Protein AF-A0A6A6MYE2-F1 (afdb_monomer_lite)

Structure (mmCIF, N/CA/C/O backbone):
data_AF-A0A6A6MYE2-F1
#
_entry.id   AF-A0A6A6MYE2-F1
#
loop_
_atom_site.group_PDB
_atom_site.id
_atom_site.type_symbol
_atom_site.label_atom_id
_atom_site.label_alt_id
_atom_site.label_comp_id
_atom_site.label_asym_id
_atom_site.label_entity_id
_atom_site.label_seq_id
_atom_site.pdbx_PDB_ins_code
_atom_site.Cartn_x
_atom_site.Cartn_y
_atom_site.Cartn_z
_atom_site.occupancy
_atom_site.B_iso_or_equiv
_atom_site.auth_seq_id
_atom_site.auth_comp_id
_atom_site.auth_asym_id
_atom_site.auth_atom_id
_atom_site.pdbx_PDB_model_num
ATOM 1 N N . MET A 1 1 ? 32.148 18.139 -81.873 1.00 37.97 1 MET A N 1
ATOM 2 C CA . MET A 1 1 ? 32.044 16.728 -81.442 1.00 37.97 1 MET A CA 1
ATOM 3 C C . MET A 1 1 ? 33.131 16.505 -80.403 1.00 37.97 1 MET A C 1
ATOM 5 O O . MET A 1 1 ? 34.300 16.568 -80.750 1.00 37.97 1 MET A O 1
ATOM 9 N N . SER A 1 2 ? 32.743 16.413 -79.130 1.00 41.94 2 SER A N 1
ATOM 10 C CA . SER A 1 2 ? 33.659 16.317 -77.985 1.00 41.94 2 SER A CA 1
ATOM 11 C C . SER A 1 2 ? 34.147 14.874 -77.853 1.00 41.94 2 SER A C 1
ATOM 13 O O . SER A 1 2 ? 33.320 13.979 -77.684 1.00 41.94 2 SER A O 1
ATOM 15 N N . GLN A 1 3 ? 35.451 14.630 -78.000 1.00 45.59 3 GLN A N 1
ATOM 16 C CA . GLN A 1 3 ? 36.025 13.297 -77.813 1.00 45.59 3 GLN A CA 1
ATOM 17 C C . GLN A 1 3 ? 36.298 13.052 -76.324 1.00 45.59 3 GLN A C 1
ATOM 19 O O . GLN A 1 3 ? 36.974 13.839 -75.666 1.00 45.59 3 GLN A O 1
ATOM 24 N N . GLN A 1 4 ? 35.732 11.966 -75.802 1.00 54.34 4 GLN A N 1
ATOM 25 C CA . GLN A 1 4 ? 35.943 11.456 -74.449 1.00 54.34 4 GLN A CA 1
ATOM 26 C C . GLN A 1 4 ? 37.372 10.898 -74.331 1.00 54.34 4 GLN A C 1
ATOM 28 O O . GLN A 1 4 ? 37.745 10.022 -75.109 1.00 54.34 4 GLN A O 1
ATOM 33 N N . SER A 1 5 ? 38.177 11.369 -73.371 1.00 52.00 5 SER A N 1
ATOM 34 C CA . SER A 1 5 ? 39.470 10.748 -73.064 1.00 52.00 5 SER A CA 1
ATOM 35 C C . SER A 1 5 ? 39.270 9.535 -72.148 1.00 52.00 5 SER A C 1
ATOM 37 O O . SER A 1 5 ? 38.843 9.653 -71.001 1.00 52.00 5 SER A O 1
ATOM 39 N N . SER A 1 6 ? 39.576 8.340 -72.657 1.00 57.59 6 SER A N 1
ATOM 40 C CA . SER A 1 6 ? 39.629 7.107 -71.869 1.00 57.59 6 SER A CA 1
ATOM 41 C C . SER A 1 6 ? 41.030 6.927 -71.276 1.00 57.59 6 SER A C 1
ATOM 43 O O . SER A 1 6 ? 41.911 6.339 -71.902 1.00 57.59 6 SER A O 1
ATOM 45 N N . LEU A 1 7 ? 41.261 7.428 -70.064 1.00 57.31 7 LEU A N 1
ATOM 46 C CA . LEU A 1 7 ? 42.430 7.037 -69.271 1.00 57.31 7 LEU A CA 1
ATOM 47 C C . LEU A 1 7 ? 42.054 5.815 -68.430 1.00 57.31 7 LEU A C 1
ATOM 49 O O . LEU A 1 7 ? 41.551 5.932 -67.316 1.00 57.31 7 LEU A O 1
ATOM 53 N N . ALA A 1 8 ? 42.255 4.630 -69.005 1.00 53.12 8 ALA A N 1
ATOM 54 C CA . ALA A 1 8 ? 42.170 3.372 -68.279 1.00 53.12 8 ALA A CA 1
ATOM 55 C C . ALA A 1 8 ? 43.408 3.224 -67.381 1.00 53.12 8 ALA A C 1
ATOM 57 O O . ALA A 1 8 ? 44.544 3.334 -67.842 1.00 53.12 8 ALA A O 1
ATOM 58 N N . ALA A 1 9 ? 43.170 2.998 -66.091 1.00 51.91 9 ALA A N 1
ATOM 59 C CA . ALA A 1 9 ? 44.190 2.778 -65.079 1.00 51.91 9 ALA A CA 1
ATOM 60 C C . ALA A 1 9 ? 45.109 1.599 -65.450 1.00 51.91 9 ALA A C 1
ATOM 62 O O . ALA A 1 9 ? 44.640 0.478 -65.656 1.00 51.91 9 ALA A O 1
ATOM 63 N N . ALA A 1 10 ? 46.420 1.841 -65.493 1.00 56.25 10 ALA A N 1
ATOM 64 C CA . ALA A 1 10 ? 47.414 0.777 -65.482 1.00 56.25 10 ALA A CA 1
ATOM 65 C C . ALA A 1 10 ? 47.292 0.019 -64.149 1.00 56.25 10 ALA A C 1
ATOM 67 O O . ALA A 1 10 ? 47.443 0.609 -63.078 1.00 56.25 10 ALA A O 1
ATOM 68 N N . ARG A 1 11 ? 46.970 -1.279 -64.207 1.00 56.88 11 ARG A N 1
ATOM 69 C CA . ARG A 1 11 ? 47.018 -2.167 -63.040 1.00 56.88 11 ARG A CA 1
ATOM 70 C C . ARG A 1 11 ? 48.475 -2.265 -62.592 1.00 56.88 11 ARG A C 1
ATOM 72 O O . ARG A 1 11 ? 49.319 -2.753 -63.333 1.00 56.88 11 ARG A O 1
ATOM 79 N N . ALA A 1 12 ? 48.775 -1.723 -61.417 1.00 58.38 12 ALA A N 1
ATOM 80 C CA . ALA A 1 12 ? 50.081 -1.869 -60.800 1.00 58.38 12 ALA A CA 1
ATOM 81 C C . ALA A 1 12 ? 50.199 -3.292 -60.232 1.00 58.38 12 ALA A C 1
ATOM 83 O O . ALA A 1 12 ? 49.529 -3.618 -59.256 1.00 58.38 12 ALA A O 1
ATOM 84 N N . ASP A 1 13 ? 51.050 -4.120 -60.841 1.00 60.72 13 ASP A N 1
ATOM 85 C CA . ASP A 1 13 ? 51.293 -5.512 -60.421 1.00 60.72 13 ASP A CA 1
ATOM 86 C C . ASP A 1 13 ? 52.357 -5.637 -59.309 1.00 60.72 13 ASP A C 1
ATOM 88 O O . ASP A 1 13 ? 52.669 -6.736 -58.863 1.00 60.72 13 ASP A O 1
ATOM 92 N N . ASN A 1 14 ? 52.911 -4.518 -58.828 1.00 66.69 14 ASN A N 1
ATOM 93 C CA . ASN A 1 14 ? 53.941 -4.492 -57.787 1.00 66.69 14 ASN A CA 1
ATOM 94 C C . ASN A 1 14 ? 53.442 -3.756 -56.539 1.00 66.69 14 ASN A C 1
ATOM 96 O O . ASN A 1 14 ? 53.667 -2.557 -56.368 1.00 66.69 14 ASN A O 1
ATOM 100 N N . PHE A 1 15 ? 52.780 -4.489 -55.646 1.00 75.12 15 PHE A N 1
ATOM 101 C CA . PHE A 1 15 ? 52.561 -4.040 -54.274 1.00 75.12 15 PHE A CA 1
ATOM 102 C C . PHE A 1 15 ? 53.809 -4.361 -53.444 1.00 75.12 15 PHE A C 1
ATOM 104 O O . PHE A 1 15 ? 54.265 -5.502 -53.407 1.00 75.12 15 PHE A O 1
ATOM 111 N N . TYR A 1 16 ? 54.395 -3.349 -52.802 1.00 79.31 16 TYR A N 1
ATOM 112 C CA . TYR A 1 16 ? 55.528 -3.545 -51.900 1.00 79.31 16 TYR A CA 1
ATOM 113 C C . TYR A 1 16 ? 55.036 -4.122 -50.571 1.00 79.31 16 TYR A C 1
ATOM 115 O O . TYR A 1 16 ? 54.277 -3.468 -49.852 1.00 79.31 16 TYR A O 1
ATOM 123 N N . TYR A 1 17 ? 55.497 -5.326 -50.241 1.00 79.12 17 TYR A N 1
ATOM 124 C CA . TYR A 1 17 ? 55.269 -5.954 -48.945 1.00 79.12 17 TYR A CA 1
ATOM 125 C C . TYR A 1 17 ? 56.541 -5.838 -48.095 1.00 79.12 17 TYR A C 1
ATOM 127 O O . TYR A 1 17 ? 57.628 -6.153 -48.586 1.00 79.12 17 TYR A O 1
ATOM 135 N N . PRO A 1 18 ? 56.442 -5.378 -46.837 1.00 86.94 18 PRO A N 1
ATOM 136 C CA . PRO A 1 18 ? 57.580 -5.343 -45.925 1.00 86.94 18 PRO A CA 1
ATOM 137 C C . PRO A 1 18 ? 58.227 -6.733 -45.757 1.00 86.94 18 PRO A C 1
ATOM 139 O O . PRO A 1 18 ? 57.509 -7.729 -45.788 1.00 86.94 18 PRO A O 1
ATOM 142 N N . PRO A 1 19 ? 59.544 -6.837 -45.501 1.00 80.88 19 PRO A N 1
ATOM 143 C CA . PRO A 1 19 ? 60.240 -8.128 -45.392 1.00 80.88 19 PRO A CA 1
ATOM 144 C C . PRO A 1 19 ? 59.724 -9.051 -44.275 1.00 80.88 19 PRO A C 1
ATOM 146 O O . PRO A 1 19 ? 59.910 -10.261 -44.340 1.00 80.88 19 PRO A O 1
ATOM 149 N N . GLU A 1 20 ? 59.085 -8.483 -43.250 1.00 82.06 20 GLU A N 1
ATOM 150 C CA . GLU A 1 20 ? 58.486 -9.215 -42.125 1.00 82.06 20 GLU A CA 1
ATOM 151 C C . GLU A 1 20 ? 57.018 -9.614 -42.372 1.00 82.06 20 GLU A C 1
ATOM 153 O O . GLU A 1 20 ? 56.401 -10.269 -41.532 1.00 82.06 20 GLU A O 1
ATOM 158 N N . TRP A 1 21 ? 56.434 -9.212 -43.507 1.00 80.69 21 TRP A N 1
ATOM 159 C CA . TRP A 1 21 ? 55.035 -9.476 -43.835 1.00 80.69 21 TRP A CA 1
ATOM 160 C C . TRP A 1 21 ? 54.827 -10.929 -44.264 1.00 80.69 21 TRP A C 1
ATOM 162 O O . TRP A 1 21 ? 55.556 -11.462 -45.102 1.00 80.69 21 TRP A O 1
ATOM 172 N N . THR A 1 22 ? 53.773 -11.558 -43.738 1.00 85.00 22 THR A N 1
ATOM 173 C CA . THR A 1 22 ? 53.346 -12.894 -44.168 1.00 85.00 22 THR A CA 1
ATOM 174 C C . THR A 1 22 ? 51.880 -12.888 -44.622 1.00 85.00 22 THR A C 1
ATOM 176 O O . THR A 1 22 ? 51.039 -12.286 -43.950 1.00 85.00 22 THR A O 1
ATOM 179 N N . PRO A 1 23 ? 51.516 -13.606 -45.706 1.00 84.75 23 PRO A N 1
ATOM 180 C CA . PRO A 1 23 ? 50.134 -13.658 -46.206 1.00 84.75 23 PRO A CA 1
ATOM 181 C C . PRO A 1 23 ? 49.109 -14.099 -45.152 1.00 84.75 23 PRO A C 1
ATOM 183 O O . PRO A 1 23 ? 47.996 -13.585 -45.093 1.00 84.75 23 PRO A O 1
ATOM 186 N N . LYS A 1 24 ? 49.517 -15.012 -44.261 1.00 84.25 24 LYS A N 1
ATOM 187 C CA . LYS A 1 24 ? 48.698 -15.519 -43.154 1.00 84.25 24 LYS A CA 1
ATOM 188 C C . LYS A 1 24 ? 48.266 -14.404 -42.194 1.00 84.25 24 LYS A C 1
ATOM 190 O O . LYS A 1 24 ? 47.112 -14.368 -41.779 1.00 84.25 24 LYS A O 1
ATOM 195 N N . GLN A 1 25 ? 49.180 -13.488 -41.865 1.00 81.75 25 GLN A N 1
ATOM 196 C CA . GLN A 1 25 ? 48.889 -12.355 -40.984 1.00 81.75 25 GLN A CA 1
ATOM 197 C C . GLN A 1 25 ? 47.882 -11.393 -41.623 1.00 81.75 25 GLN A C 1
ATOM 199 O O . GLN A 1 25 ? 47.004 -10.893 -40.925 1.00 81.75 25 GLN A O 1
ATOM 204 N N . GLU A 1 26 ? 47.966 -11.163 -42.936 1.00 80.62 26 GLU A N 1
ATOM 205 C CA . GLU A 1 26 ? 47.016 -10.303 -43.652 1.00 80.62 26 GLU A CA 1
ATOM 206 C C . GLU A 1 26 ? 45.613 -10.919 -43.696 1.00 80.62 26 GLU A C 1
ATOM 208 O O . GLU A 1 26 ? 44.637 -10.236 -43.393 1.00 80.62 26 GLU A O 1
ATOM 213 N N . GLU A 1 27 ? 45.501 -12.218 -43.987 1.00 83.38 27 GLU A N 1
ATOM 214 C CA . GLU A 1 27 ? 44.219 -12.935 -43.939 1.00 83.38 27 GLU A CA 1
ATOM 215 C C . GLU A 1 27 ? 43.575 -12.860 -42.550 1.00 83.38 27 GLU A C 1
ATOM 217 O O . GLU A 1 27 ? 42.368 -12.646 -42.427 1.00 83.38 27 GLU A O 1
ATOM 222 N N . ASP A 1 28 ? 44.369 -13.018 -41.490 1.00 83.56 28 ASP A N 1
ATOM 223 C CA . ASP A 1 28 ? 43.879 -12.927 -40.116 1.00 83.56 28 ASP A CA 1
ATOM 224 C C . ASP A 1 28 ? 43.453 -11.491 -39.755 1.00 83.56 28 ASP A C 1
ATOM 226 O O . ASP A 1 28 ? 42.486 -11.302 -39.013 1.00 83.56 28 ASP A O 1
ATOM 230 N N . LEU A 1 29 ? 44.121 -10.464 -40.296 1.00 82.38 29 LEU A N 1
ATOM 231 C CA . LEU A 1 29 ? 43.718 -9.060 -40.149 1.00 82.38 29 LEU A CA 1
ATOM 232 C C . LEU A 1 29 ? 42.441 -8.738 -40.936 1.00 82.38 29 LEU A C 1
ATOM 234 O O . LEU A 1 29 ? 41.586 -8.015 -40.425 1.00 82.38 29 LEU A O 1
ATOM 238 N N . GLN A 1 30 ? 42.278 -9.281 -42.143 1.00 84.12 30 GLN A N 1
ATOM 239 C CA . GLN A 1 30 ? 41.070 -9.112 -42.955 1.00 84.12 30 GLN A CA 1
ATOM 240 C C . GLN A 1 30 ? 39.865 -9.787 -42.304 1.00 84.12 30 GLN A C 1
ATOM 242 O O . GLN A 1 30 ? 38.840 -9.139 -42.115 1.00 84.12 30 GLN A O 1
ATOM 247 N N . LYS A 1 31 ? 40.018 -11.024 -41.819 1.00 86.56 31 LYS A N 1
ATOM 248 C CA . LYS A 1 31 ? 38.963 -11.727 -41.071 1.00 86.56 31 LYS A CA 1
ATOM 249 C C . LYS A 1 31 ? 38.541 -10.971 -39.814 1.00 86.56 31 LYS A C 1
ATOM 251 O O . LYS A 1 31 ? 37.357 -10.932 -39.495 1.00 86.56 31 LYS A O 1
ATOM 256 N N . LYS A 1 32 ? 39.486 -10.342 -39.106 1.00 80.94 32 LYS A N 1
ATOM 257 C CA . LYS A 1 32 ? 39.172 -9.472 -37.961 1.00 80.94 32 LYS A CA 1
ATOM 258 C C . LYS A 1 32 ? 38.352 -8.257 -38.389 1.00 80.94 32 LYS A C 1
ATOM 260 O O . LYS A 1 32 ? 37.329 -8.004 -37.766 1.00 80.94 32 LYS A O 1
ATOM 265 N N . LYS A 1 33 ? 38.761 -7.557 -39.453 1.00 81.62 33 LYS A N 1
ATOM 266 C CA . LYS A 1 33 ? 38.039 -6.391 -40.001 1.00 81.62 33 LYS A CA 1
ATOM 267 C C . LYS A 1 33 ? 36.629 -6.757 -40.475 1.00 81.62 33 LYS A C 1
ATOM 269 O O . LYS A 1 33 ? 35.689 -6.007 -40.246 1.00 81.62 33 LYS A O 1
ATOM 274 N N . GLU A 1 34 ? 36.471 -7.916 -41.108 1.00 87.50 34 GLU A N 1
ATOM 275 C CA . GLU A 1 34 ? 35.174 -8.421 -41.577 1.00 87.50 34 GLU A CA 1
ATOM 276 C C . GLU A 1 34 ? 34.261 -8.861 -40.423 1.00 87.50 34 GLU A C 1
ATOM 278 O O . GLU A 1 34 ? 33.050 -8.645 -40.473 1.00 87.50 34 GLU A O 1
ATOM 283 N N . ALA A 1 35 ? 34.826 -9.450 -39.363 1.00 89.06 35 ALA A N 1
ATOM 284 C CA . ALA A 1 35 ? 34.077 -9.903 -38.190 1.00 89.06 35 ALA A CA 1
ATOM 285 C C . ALA A 1 35 ? 33.757 -8.779 -37.186 1.00 89.06 35 ALA A C 1
ATOM 287 O O . ALA A 1 35 ? 32.778 -8.882 -36.443 1.00 89.06 35 ALA A O 1
ATOM 288 N N . GLU A 1 36 ? 34.546 -7.703 -37.163 1.00 82.25 36 GLU A N 1
ATOM 289 C CA . GLU A 1 36 ? 34.374 -6.530 -36.297 1.00 82.25 36 GLU A CA 1
ATOM 290 C C . GLU A 1 36 ? 32.932 -5.974 -36.274 1.00 82.25 36 GLU A C 1
ATOM 292 O O . GLU A 1 36 ? 32.369 -5.847 -35.180 1.00 82.25 36 GLU A O 1
ATOM 297 N N . PRO A 1 37 ? 32.257 -5.713 -37.414 1.00 91.62 37 PRO A N 1
ATOM 298 C CA . PRO A 1 37 ? 30.881 -5.214 -37.398 1.00 91.62 37 PRO A CA 1
ATOM 299 C C . PRO A 1 37 ? 29.886 -6.217 -36.801 1.00 91.62 37 PRO A C 1
ATOM 301 O O . PRO A 1 37 ? 28.929 -5.807 -36.143 1.00 91.62 37 PRO A O 1
ATOM 304 N N . VAL A 1 38 ? 30.109 -7.522 -36.985 1.00 92.19 38 VAL A N 1
ATOM 305 C CA . VAL A 1 38 ? 29.230 -8.576 -36.456 1.00 92.19 38 VAL A CA 1
ATOM 306 C C . VAL A 1 38 ? 29.350 -8.664 -34.938 1.00 92.19 38 VAL A C 1
ATOM 308 O O . VAL A 1 38 ? 28.336 -8.757 -34.249 1.00 92.19 38 VAL A O 1
ATOM 311 N N . LEU A 1 39 ? 30.564 -8.568 -34.392 1.00 89.81 39 LEU A N 1
ATOM 312 C CA . LEU A 1 39 ? 30.783 -8.563 -32.943 1.00 89.81 39 LEU A CA 1
ATOM 313 C C . LEU A 1 39 ? 30.116 -7.356 -32.275 1.00 89.81 39 LEU A C 1
ATOM 315 O O . LEU A 1 39 ? 29.443 -7.511 -31.257 1.00 89.81 39 LEU A O 1
ATOM 319 N N . VAL A 1 40 ? 30.222 -6.173 -32.886 1.00 94.00 40 VAL A N 1
ATOM 320 C CA . VAL A 1 40 ? 29.542 -4.963 -32.401 1.00 94.00 40 VAL A CA 1
ATOM 321 C C . VAL A 1 40 ? 28.021 -5.124 -32.463 1.00 94.00 40 VAL A C 1
ATOM 323 O O . VAL A 1 40 ? 27.318 -4.719 -31.539 1.00 94.00 40 VAL A O 1
ATOM 326 N N . GLN A 1 41 ? 27.489 -5.731 -33.525 1.00 90.94 41 GLN A N 1
ATOM 327 C CA . GLN A 1 41 ? 26.057 -6.022 -33.630 1.00 90.94 41 GLN A CA 1
ATOM 328 C C . GLN A 1 41 ? 25.591 -7.012 -32.556 1.00 90.94 41 GLN A C 1
ATOM 330 O O . GLN A 1 41 ? 24.567 -6.773 -31.919 1.00 90.94 41 GLN A O 1
ATOM 335 N N . LEU A 1 42 ? 26.347 -8.083 -32.310 1.00 93.25 42 LEU A N 1
ATOM 336 C CA . LEU A 1 42 ? 26.047 -9.060 -31.262 1.00 93.25 42 LEU A CA 1
ATOM 337 C C . LEU A 1 42 ? 26.085 -8.428 -29.871 1.00 93.25 42 LEU A C 1
ATOM 339 O O . LEU A 1 42 ? 25.185 -8.677 -29.071 1.00 93.25 42 LEU A O 1
ATOM 343 N N . GLN A 1 43 ? 27.069 -7.568 -29.604 1.00 93.44 43 GLN A N 1
ATOM 344 C CA . GLN A 1 43 ? 27.148 -6.819 -28.356 1.00 93.44 43 GLN A CA 1
ATOM 345 C C . GLN A 1 43 ? 25.936 -5.901 -28.187 1.00 93.44 43 GLN A C 1
ATOM 347 O O . GLN A 1 43 ? 25.273 -5.969 -27.162 1.00 93.44 43 GLN A O 1
ATOM 352 N N . ARG A 1 44 ? 25.565 -5.126 -29.214 1.00 91.38 44 ARG A N 1
ATOM 353 C CA . ARG A 1 44 ? 24.369 -4.264 -29.170 1.00 91.38 44 ARG A CA 1
ATOM 354 C C . ARG A 1 44 ? 23.091 -5.053 -28.912 1.00 91.38 44 ARG A C 1
ATOM 356 O O . ARG A 1 44 ? 22.249 -4.612 -28.140 1.00 91.38 44 ARG A O 1
ATOM 363 N N . VAL A 1 45 ? 22.934 -6.212 -29.552 1.00 91.50 45 VAL A N 1
ATOM 364 C CA . VAL A 1 45 ? 21.784 -7.100 -29.325 1.00 91.50 45 VAL A CA 1
ATOM 365 C C . VAL A 1 45 ? 21.808 -7.667 -27.906 1.00 91.50 45 VAL A C 1
ATOM 367 O O . VAL A 1 45 ? 20.754 -7.777 -27.288 1.00 91.50 45 VAL A O 1
ATOM 370 N N . SER A 1 46 ? 22.984 -8.003 -27.374 1.00 90.88 46 SER A N 1
ATOM 371 C CA . SER A 1 46 ? 23.137 -8.450 -25.989 1.00 90.88 46 SER A CA 1
ATOM 372 C C . SER A 1 46 ? 22.785 -7.340 -24.999 1.00 90.88 46 SER A C 1
ATOM 374 O O . SER A 1 46 ? 21.955 -7.563 -24.124 1.00 90.88 46 SER A O 1
ATOM 376 N N . ASP A 1 47 ? 23.340 -6.142 -25.176 1.00 88.62 47 ASP A N 1
ATOM 377 C CA . ASP A 1 47 ? 23.101 -4.974 -24.325 1.00 88.62 47 ASP A CA 1
ATOM 378 C C . ASP A 1 47 ? 21.626 -4.545 -24.370 1.00 88.62 47 ASP A C 1
ATOM 380 O O . ASP A 1 47 ? 21.043 -4.231 -23.338 1.00 88.62 47 ASP A O 1
ATOM 384 N N . ALA A 1 48 ? 20.984 -4.605 -25.542 1.00 85.06 48 ALA A N 1
ATOM 385 C CA . ALA A 1 48 ? 19.556 -4.322 -25.694 1.00 85.06 48 ALA A CA 1
ATOM 386 C C . ALA A 1 48 ? 18.657 -5.385 -25.040 1.00 85.06 48 ALA A C 1
ATOM 388 O O . ALA A 1 48 ? 17.556 -5.068 -24.603 1.00 85.06 48 ALA A O 1
ATOM 389 N N . ARG A 1 49 ? 19.099 -6.648 -24.983 1.00 84.00 49 ARG A N 1
ATOM 390 C CA . ARG A 1 49 ? 18.358 -7.733 -24.314 1.00 84.00 49 ARG A CA 1
ATOM 391 C C . ARG A 1 49 ? 18.505 -7.692 -22.793 1.00 84.00 49 ARG A C 1
ATOM 393 O O . ARG A 1 49 ? 17.562 -8.064 -22.107 1.00 84.00 49 ARG A O 1
ATOM 400 N N . HIS A 1 50 ? 19.656 -7.245 -22.292 1.00 82.50 50 HIS A N 1
ATOM 401 C CA . HIS A 1 50 ? 20.003 -7.237 -20.865 1.00 82.50 50 HIS A CA 1
ATOM 402 C C . HIS A 1 50 ? 19.933 -5.841 -20.223 1.00 82.50 50 HIS A C 1
ATOM 404 O O . HIS A 1 50 ? 20.346 -5.657 -19.077 1.00 82.50 50 HIS A O 1
ATOM 410 N N . SER A 1 51 ? 19.397 -4.836 -20.926 1.00 73.88 51 SER A N 1
ATOM 411 C CA . SER A 1 51 ? 19.294 -3.466 -20.399 1.00 73.88 51 SER A CA 1
ATOM 412 C C . SER A 1 51 ? 18.476 -3.387 -19.104 1.00 73.88 51 SER A C 1
ATOM 414 O O . SER A 1 51 ? 18.708 -2.511 -18.268 1.00 73.88 51 SER A O 1
ATOM 416 N N . ASP A 1 52 ? 17.554 -4.335 -18.911 1.00 76.00 52 ASP A N 1
ATOM 417 C CA . ASP A 1 52 ? 16.518 -4.275 -17.882 1.00 76.00 52 ASP A CA 1
ATOM 418 C C . ASP A 1 52 ? 16.688 -5.320 -16.765 1.00 76.00 52 ASP A C 1
ATOM 420 O O . ASP A 1 52 ? 15.829 -5.412 -15.882 1.00 76.00 52 ASP A O 1
ATOM 424 N N . ASP A 1 53 ? 17.803 -6.063 -16.730 1.00 73.44 53 ASP A N 1
ATOM 425 C CA . ASP A 1 53 ? 18.034 -7.198 -15.811 1.00 73.44 53 ASP A CA 1
ATOM 426 C C . ASP A 1 53 ? 17.779 -6.857 -14.334 1.00 73.44 53 ASP A C 1
ATOM 428 O O . ASP A 1 53 ? 17.347 -7.683 -13.528 1.00 73.44 53 ASP A O 1
ATOM 432 N N . CYS A 1 54 ? 18.012 -5.599 -13.957 1.00 80.38 54 CYS A N 1
ATOM 433 C CA . CYS A 1 54 ? 17.816 -5.126 -12.592 1.00 80.38 54 CYS A CA 1
ATOM 434 C C . CYS A 1 54 ? 16.511 -4.350 -12.367 1.00 80.38 54 CYS A C 1
ATOM 436 O O . CYS A 1 54 ? 16.170 -4.085 -11.212 1.00 80.38 54 CYS A O 1
ATOM 438 N N . ALA A 1 55 ? 15.788 -3.948 -13.413 1.00 87.31 55 ALA A N 1
ATOM 439 C CA . ALA A 1 55 ? 14.618 -3.079 -13.289 1.00 87.31 55 ALA A CA 1
ATOM 440 C C . ALA A 1 55 ? 13.461 -3.793 -12.575 1.00 87.31 55 ALA A C 1
ATOM 442 O O . ALA A 1 55 ? 12.903 -3.268 -11.607 1.00 87.31 55 ALA A O 1
ATOM 443 N N . LEU A 1 56 ? 13.172 -5.034 -12.979 1.00 87.19 56 LEU A N 1
ATOM 444 C CA . LEU A 1 56 ? 12.109 -5.849 -12.388 1.00 87.19 56 LEU A CA 1
ATOM 445 C C . LEU A 1 56 ? 12.406 -6.182 -10.920 1.00 87.19 56 LEU A C 1
ATOM 447 O O . LEU A 1 56 ? 11.556 -5.977 -10.053 1.00 87.19 56 LEU A O 1
ATOM 451 N N . HIS A 1 57 ? 13.626 -6.631 -10.611 1.00 89.38 57 HIS A N 1
ATOM 452 C CA . HIS A 1 57 ? 14.014 -6.963 -9.238 1.00 89.38 57 HIS A CA 1
ATOM 453 C C . HIS A 1 57 ? 13.970 -5.733 -8.317 1.00 89.38 57 HIS A C 1
ATOM 455 O O . HIS A 1 57 ? 13.456 -5.819 -7.200 1.00 89.38 57 HIS A O 1
ATOM 461 N N . LYS A 1 58 ? 14.422 -4.563 -8.792 1.00 93.62 58 LYS A N 1
ATOM 462 C CA . LYS A 1 58 ? 14.302 -3.295 -8.052 1.00 93.62 58 LYS A CA 1
ATOM 463 C C . LYS A 1 58 ? 12.838 -2.918 -7.803 1.00 93.62 58 LYS A C 1
ATOM 465 O O . LYS A 1 58 ? 12.502 -2.541 -6.679 1.00 93.62 58 LYS A O 1
ATOM 470 N N . ALA A 1 59 ? 11.966 -3.057 -8.803 1.00 94.38 59 ALA A N 1
ATOM 471 C CA . ALA A 1 59 ? 10.537 -2.779 -8.663 1.00 94.38 59 ALA A CA 1
ATOM 472 C C . ALA A 1 59 ? 9.869 -3.715 -7.639 1.00 94.38 59 ALA A C 1
ATOM 474 O O . ALA A 1 59 ? 9.157 -3.252 -6.746 1.00 94.38 59 ALA A O 1
ATOM 475 N N . LEU A 1 60 ? 10.168 -5.014 -7.702 1.00 95.50 60 LEU A N 1
ATOM 476 C CA . LEU A 1 60 ? 9.654 -6.013 -6.764 1.00 95.50 60 LEU A CA 1
ATOM 477 C C . LEU A 1 60 ? 10.126 -5.743 -5.329 1.00 95.50 60 LEU A C 1
ATOM 479 O O . LEU A 1 60 ? 9.329 -5.761 -4.389 1.00 95.50 60 LEU A O 1
ATOM 483 N N . GLN A 1 61 ? 11.408 -5.422 -5.143 1.00 96.81 61 GLN A N 1
ATOM 484 C CA . GLN A 1 61 ? 11.923 -5.035 -3.830 1.00 96.81 61 GLN A CA 1
ATOM 485 C C . GLN A 1 61 ? 11.239 -3.776 -3.291 1.00 96.81 61 GLN A C 1
ATOM 487 O O . GLN A 1 61 ? 10.914 -3.723 -2.104 1.00 96.81 61 GLN A O 1
ATOM 492 N N . ALA A 1 62 ? 11.000 -2.770 -4.136 1.00 97.75 62 ALA A N 1
ATOM 493 C CA . ALA A 1 62 ? 10.288 -1.559 -3.740 1.00 97.75 62 ALA A CA 1
ATOM 494 C C . ALA A 1 62 ? 8.849 -1.869 -3.291 1.00 97.75 62 ALA A C 1
ATOM 496 O O . ALA A 1 62 ? 8.418 -1.383 -2.243 1.00 97.75 62 ALA A O 1
ATOM 497 N N . GLN A 1 63 ? 8.138 -2.733 -4.022 1.00 97.50 63 GLN A N 1
ATOM 498 C CA . GLN A 1 63 ? 6.800 -3.201 -3.647 1.00 97.50 63 GLN A CA 1
ATOM 499 C C . GLN A 1 63 ? 6.802 -3.968 -2.320 1.00 97.50 63 GLN A C 1
ATOM 501 O O . GLN A 1 63 ? 5.956 -3.720 -1.465 1.00 97.50 63 GLN A O 1
ATOM 506 N N . LEU A 1 64 ? 7.763 -4.865 -2.095 1.00 98.00 64 LEU A N 1
ATOM 507 C CA . LEU A 1 64 ? 7.857 -5.600 -0.830 1.00 98.00 64 LEU A CA 1
ATOM 508 C C . LEU A 1 64 ? 8.191 -4.679 0.345 1.00 98.00 64 LEU A C 1
ATOM 510 O O . LEU A 1 64 ? 7.640 -4.840 1.432 1.00 98.00 64 LEU A O 1
ATOM 514 N N . ARG A 1 65 ? 9.065 -3.686 0.146 1.00 97.50 65 ARG A N 1
ATOM 515 C CA . ARG A 1 65 ? 9.372 -2.683 1.176 1.00 97.50 65 ARG A CA 1
ATOM 516 C C . ARG A 1 65 ? 8.152 -1.829 1.503 1.00 97.50 65 ARG A C 1
ATOM 518 O O . ARG A 1 65 ? 7.879 -1.609 2.680 1.00 97.50 65 ARG A O 1
ATOM 525 N N . SER A 1 66 ? 7.395 -1.391 0.497 1.00 96.75 66 SER A N 1
ATOM 526 C CA . SER A 1 66 ? 6.166 -0.625 0.729 1.00 96.75 66 SER A CA 1
ATOM 527 C C . SER A 1 66 ? 5.085 -1.474 1.406 1.00 96.75 66 SER A C 1
ATOM 529 O O . SER A 1 66 ? 4.419 -0.994 2.319 1.00 96.75 66 SER A O 1
ATOM 531 N N . GLN A 1 67 ? 4.952 -2.754 1.044 1.00 95.44 67 GLN A N 1
ATOM 532 C CA . GLN A 1 67 ? 4.090 -3.707 1.748 1.00 95.44 67 GLN A CA 1
ATOM 533 C C . GLN A 1 67 ? 4.488 -3.852 3.218 1.00 95.44 67 GLN A C 1
ATOM 535 O O . GLN A 1 67 ? 3.645 -3.645 4.084 1.00 95.44 67 GLN A O 1
ATOM 540 N N . LYS A 1 68 ? 5.764 -4.132 3.509 1.00 96.12 68 LYS A N 1
ATOM 541 C CA . LYS A 1 68 ? 6.270 -4.256 4.885 1.00 96.12 68 LYS A CA 1
ATOM 542 C C . LYS A 1 68 ? 6.046 -2.986 5.701 1.00 96.12 68 LYS A C 1
ATOM 544 O O . LYS A 1 68 ? 5.669 -3.078 6.862 1.00 96.12 68 LYS A O 1
ATOM 549 N N . LYS A 1 69 ? 6.233 -1.811 5.093 1.00 95.88 69 LYS A N 1
ATOM 550 C CA . LYS A 1 69 ? 5.968 -0.527 5.749 1.00 95.88 69 LYS A CA 1
ATOM 551 C C . LYS A 1 69 ? 4.493 -0.379 6.140 1.00 95.88 69 LYS A C 1
ATOM 553 O O . LYS A 1 69 ? 4.217 -0.061 7.288 1.00 95.88 69 LYS A O 1
ATOM 558 N N . ARG A 1 70 ? 3.561 -0.676 5.225 1.00 92.25 70 ARG A N 1
ATOM 559 C CA . ARG A 1 70 ? 2.114 -0.639 5.515 1.00 92.25 70 ARG A CA 1
ATOM 560 C C . ARG A 1 70 ? 1.729 -1.606 6.636 1.00 92.25 70 ARG A C 1
ATOM 562 O O . ARG A 1 70 ? 1.008 -1.227 7.547 1.00 92.25 70 ARG A O 1
ATOM 569 N N . VAL A 1 71 ? 2.267 -2.827 6.604 1.00 92.50 71 VAL A N 1
ATOM 570 C CA . VAL A 1 71 ? 2.044 -3.834 7.657 1.00 92.50 71 VAL A CA 1
ATOM 571 C C . VAL A 1 71 ? 2.550 -3.326 9.009 1.00 92.50 71 VAL A C 1
ATOM 573 O O . VAL A 1 71 ? 1.834 -3.416 9.999 1.00 92.50 71 VAL A O 1
ATOM 576 N N . ALA A 1 72 ? 3.749 -2.740 9.052 1.00 92.75 72 ALA A N 1
ATOM 577 C CA . ALA A 1 72 ? 4.311 -2.190 10.283 1.00 92.75 72 ALA A CA 1
ATOM 578 C C . ALA A 1 72 ? 3.471 -1.027 10.843 1.00 92.75 72 ALA A C 1
ATOM 580 O O . ALA A 1 72 ? 3.302 -0.917 12.055 1.00 92.75 72 ALA A O 1
ATOM 581 N N . GLU A 1 73 ? 2.916 -0.172 9.980 1.00 92.25 73 GLU A N 1
ATOM 582 C CA . GLU A 1 73 ? 2.000 0.905 10.380 1.00 92.25 73 GLU A CA 1
ATOM 583 C C . GLU A 1 73 ? 0.685 0.349 10.961 1.00 92.25 73 GLU A C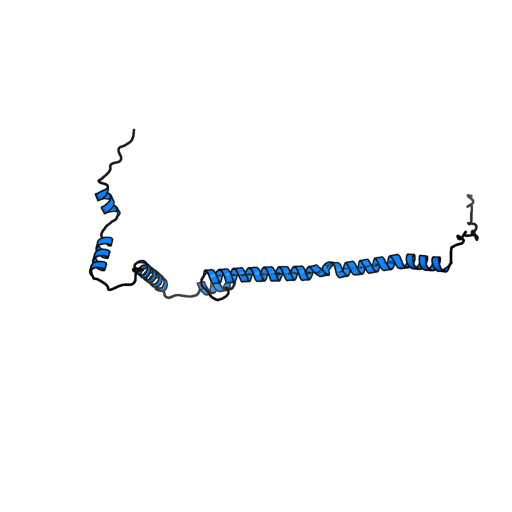 1
ATOM 585 O O . GLU A 1 73 ? 0.218 0.827 11.996 1.00 92.25 73 GLU A O 1
ATOM 590 N N . GLU A 1 74 ? 0.119 -0.692 10.344 1.00 92.12 74 GLU A N 1
ATOM 591 C CA . GLU A 1 74 ? -1.084 -1.397 10.815 1.00 92.12 74 GLU A CA 1
ATOM 592 C C . GLU A 1 74 ? -0.858 -2.093 12.171 1.00 92.12 74 GLU A C 1
ATOM 594 O O . GLU A 1 74 ? -1.689 -1.994 13.078 1.00 92.12 74 GLU A O 1
ATOM 599 N N . GLU A 1 75 ? 0.280 -2.768 12.344 1.00 92.81 75 GLU A N 1
ATOM 600 C CA . GLU A 1 75 ? 0.678 -3.414 13.601 1.00 92.81 75 GLU A CA 1
ATOM 601 C C . GLU A 1 75 ? 0.980 -2.396 14.704 1.00 92.81 75 GLU A C 1
ATOM 603 O O . GLU A 1 75 ? 0.600 -2.595 15.862 1.00 92.81 75 GLU A O 1
ATOM 608 N N . PHE A 1 76 ? 1.608 -1.269 14.360 1.00 91.94 76 PHE A N 1
ATOM 609 C CA . PHE A 1 76 ? 1.813 -0.168 15.295 1.00 91.94 76 PHE A CA 1
ATOM 610 C C . PHE A 1 76 ? 0.476 0.428 15.748 1.00 91.94 76 PHE A C 1
ATOM 612 O O . PHE A 1 76 ? 0.268 0.650 16.942 1.00 91.94 76 PHE A O 1
ATOM 619 N N . ALA A 1 77 ? -0.457 0.645 14.817 1.00 92.12 77 ALA A N 1
ATOM 620 C CA . ALA A 1 77 ? -1.797 1.127 15.135 1.00 92.12 77 ALA A CA 1
ATOM 621 C C . ALA A 1 77 ? -2.552 0.140 16.042 1.00 92.12 77 ALA A C 1
ATOM 623 O O . ALA A 1 77 ? -3.157 0.562 17.028 1.00 92.12 77 ALA A O 1
ATOM 624 N N . SER A 1 78 ? -2.454 -1.164 15.763 1.00 91.50 78 SER A N 1
ATOM 625 C CA . SER A 1 78 ? -2.994 -2.225 16.620 1.00 91.50 78 SER A CA 1
ATOM 626 C C . SER A 1 78 ? -2.425 -2.153 18.033 1.00 91.50 78 SER A C 1
ATOM 628 O O . SER A 1 78 ? -3.170 -2.069 19.011 1.00 91.50 78 SER A O 1
ATOM 630 N N . SER A 1 79 ? -1.096 -2.126 18.134 1.00 91.75 79 SER A N 1
ATOM 631 C CA . SER A 1 79 ? -0.377 -2.118 19.407 1.00 91.75 79 SER A CA 1
ATOM 632 C C . SER A 1 79 ? -0.724 -0.880 20.232 1.00 91.75 79 SER A C 1
ATOM 634 O O . SER A 1 79 ? -0.961 -0.982 21.433 1.00 91.75 79 SER A O 1
ATOM 636 N N . LYS A 1 80 ? -0.850 0.287 19.585 1.00 93.69 80 LYS A N 1
ATOM 637 C CA . LYS A 1 80 ? -1.277 1.539 20.227 1.00 93.69 80 LYS A CA 1
ATOM 638 C C . LYS A 1 80 ? -2.690 1.452 20.812 1.00 93.69 80 LYS A C 1
ATOM 640 O O . LYS A 1 80 ? -2.963 2.082 21.829 1.00 93.69 80 LYS A O 1
ATOM 645 N N . MET A 1 81 ? -3.577 0.683 20.184 1.00 92.81 81 MET A N 1
ATOM 646 C CA . MET A 1 81 ? -4.933 0.423 20.680 1.00 92.81 81 MET A CA 1
ATOM 647 C C . MET A 1 81 ? -4.985 -0.714 21.716 1.00 92.81 81 MET A C 1
ATOM 649 O O . MET A 1 81 ? -6.063 -1.021 22.221 1.00 92.81 81 MET A O 1
ATOM 653 N N . GLY A 1 82 ? -3.850 -1.347 22.035 1.00 93.69 82 GLY A N 1
ATOM 654 C CA . GLY A 1 82 ? -3.787 -2.519 22.913 1.00 93.69 82 GLY A CA 1
ATOM 655 C C . GLY A 1 82 ? -4.375 -3.783 22.280 1.00 93.69 82 GLY A C 1
ATOM 656 O O . GLY A 1 82 ? -4.739 -4.718 22.989 1.00 93.69 82 GLY A O 1
ATOM 657 N N . LEU A 1 83 ? -4.503 -3.806 20.952 1.00 90.25 83 LEU A N 1
ATOM 658 C CA . LEU A 1 83 ? -5.000 -4.949 20.200 1.00 90.25 83 LEU A CA 1
ATOM 659 C C . LEU A 1 83 ? -3.811 -5.841 19.817 1.00 90.25 83 LEU A C 1
ATOM 661 O O . LEU A 1 83 ? -2.792 -5.359 19.323 1.00 90.25 83 LEU A O 1
ATOM 665 N N . GLY A 1 84 ? -3.932 -7.150 20.042 1.00 88.81 84 GLY A N 1
ATOM 666 C CA . GLY A 1 84 ? -2.906 -8.143 19.691 1.00 88.81 84 GLY A CA 1
ATOM 667 C C . GLY A 1 84 ? -3.044 -8.706 18.272 1.00 88.81 84 GLY A C 1
ATOM 668 O O . GLY A 1 84 ? -2.570 -9.808 18.012 1.00 88.81 84 GLY A O 1
ATOM 669 N N . ILE A 1 85 ? -3.767 -8.018 17.382 1.00 90.19 85 ILE A N 1
ATOM 670 C CA . ILE A 1 85 ? -4.158 -8.528 16.061 1.00 90.19 85 ILE A CA 1
ATOM 671 C C . ILE A 1 85 ? -3.976 -7.425 15.022 1.00 90.19 85 ILE A C 1
ATOM 673 O O . ILE A 1 85 ? -4.502 -6.331 15.191 1.00 90.19 85 ILE A O 1
ATOM 677 N N . ARG A 1 86 ? -3.304 -7.736 13.909 1.00 88.56 86 ARG A N 1
ATOM 678 C CA . ARG A 1 86 ? -3.097 -6.804 12.793 1.00 88.56 86 ARG A CA 1
ATOM 679 C C . ARG A 1 86 ? -4.409 -6.152 12.339 1.00 88.56 86 ARG A C 1
ATOM 681 O O . ARG A 1 86 ? -5.370 -6.842 11.999 1.00 88.56 86 ARG A O 1
ATOM 688 N N . LEU A 1 87 ? -4.411 -4.822 12.285 1.00 88.44 87 LEU A N 1
ATOM 689 C CA . LEU A 1 87 ? -5.547 -4.051 11.792 1.00 88.44 87 LEU A CA 1
ATOM 690 C C . LEU A 1 87 ? -5.596 -4.085 10.264 1.00 88.44 87 LEU A C 1
ATOM 692 O O . LEU A 1 87 ? -4.593 -3.856 9.596 1.00 88.44 87 LEU A O 1
ATOM 696 N N . LEU A 1 88 ? -6.779 -4.357 9.718 1.00 87.31 88 LEU A N 1
ATOM 697 C CA . LEU A 1 88 ? -7.035 -4.247 8.287 1.00 87.31 88 LEU A CA 1
ATOM 698 C C . LEU A 1 88 ? -7.347 -2.788 7.910 1.00 87.31 88 LEU A C 1
ATOM 700 O O . LEU A 1 88 ? -7.879 -2.042 8.739 1.00 87.31 88 LEU A O 1
ATOM 704 N N . PRO A 1 89 ? -7.055 -2.371 6.665 1.00 87.06 89 PRO A N 1
ATOM 705 C CA . PRO A 1 89 ? -7.479 -1.076 6.152 1.00 87.06 89 PRO A CA 1
ATOM 706 C C . PRO A 1 89 ? -8.995 -0.914 6.253 1.00 87.06 89 PRO A C 1
ATOM 708 O O . PRO A 1 89 ? -9.746 -1.835 5.938 1.00 87.06 89 PRO A O 1
ATOM 711 N N . THR A 1 90 ? -9.447 0.275 6.642 1.00 88.06 90 THR A N 1
ATOM 712 C CA . THR A 1 90 ? -10.875 0.579 6.705 1.00 88.06 90 THR A CA 1
ATOM 713 C C . THR A 1 90 ? -11.459 0.628 5.298 1.00 88.06 90 THR A C 1
ATOM 715 O O . THR A 1 90 ? -11.112 1.495 4.491 1.00 88.06 90 THR A O 1
ATOM 718 N N . THR A 1 91 ? -12.365 -0.297 4.987 1.00 93.88 91 THR A N 1
ATOM 719 C CA . THR A 1 91 ? -13.094 -0.252 3.721 1.00 93.88 91 THR A CA 1
ATOM 720 C C . THR A 1 91 ? -14.355 0.600 3.865 1.00 93.88 91 THR A C 1
ATOM 722 O O . THR A 1 91 ? -14.886 0.816 4.957 1.00 93.88 91 THR A O 1
ATOM 725 N N . LYS A 1 92 ? -14.851 1.129 2.742 1.00 93.44 92 LYS A N 1
ATOM 726 C CA . LYS A 1 92 ? -16.107 1.899 2.734 1.00 93.44 92 LYS A CA 1
ATOM 727 C C . LYS A 1 92 ? -17.305 1.019 3.091 1.00 93.44 92 LYS A C 1
ATOM 729 O O . LYS A 1 92 ? -18.240 1.487 3.732 1.00 93.44 92 LYS A O 1
ATOM 734 N N . GLU A 1 93 ? -17.247 -0.246 2.692 1.00 93.62 93 GLU A N 1
ATOM 735 C CA . GLU A 1 93 ? -18.273 -1.250 2.963 1.00 93.62 93 GLU A CA 1
ATOM 736 C C . GLU A 1 93 ? -18.405 -1.496 4.466 1.00 93.62 93 GLU A C 1
ATOM 738 O O . GLU A 1 93 ? -19.519 -1.439 4.988 1.00 93.62 93 GLU A O 1
ATOM 743 N N . ASP A 1 94 ? -17.280 -1.631 5.177 1.00 93.81 94 ASP A N 1
ATOM 744 C CA . ASP A 1 94 ? -17.267 -1.782 6.637 1.00 93.81 94 ASP A CA 1
ATOM 745 C C . ASP A 1 94 ? -17.965 -0.608 7.329 1.00 93.81 94 ASP A C 1
ATOM 747 O O . ASP A 1 94 ? -18.768 -0.802 8.242 1.00 93.81 94 ASP A O 1
ATOM 751 N N . ALA A 1 95 ? -17.698 0.621 6.872 1.00 91.88 95 ALA A N 1
ATOM 752 C CA . ALA A 1 95 ? -18.316 1.822 7.426 1.00 91.88 95 ALA A CA 1
ATOM 753 C C . ALA A 1 95 ? -19.834 1.845 7.188 1.00 91.88 95 ALA A C 1
ATOM 755 O O . ALA A 1 95 ? -20.599 2.172 8.099 1.00 91.88 95 ALA A O 1
ATOM 756 N N . CYS A 1 96 ? -20.280 1.464 5.987 1.00 94.56 96 CYS A N 1
ATOM 757 C CA . CYS A 1 96 ? -21.699 1.334 5.680 1.00 94.56 96 CYS A CA 1
ATOM 758 C C . CYS A 1 96 ? -22.355 0.268 6.562 1.00 94.56 96 CYS A C 1
ATOM 760 O O . CYS A 1 96 ? -23.372 0.557 7.188 1.00 94.56 96 CYS A O 1
ATOM 762 N N . ILE A 1 97 ? -21.782 -0.933 6.661 1.00 93.75 97 ILE A N 1
ATOM 763 C CA . ILE A 1 97 ? -22.327 -2.021 7.483 1.00 93.75 97 ILE A CA 1
ATOM 764 C C . ILE A 1 97 ? -22.414 -1.582 8.946 1.00 93.75 97 ILE A C 1
ATOM 766 O O . ILE A 1 97 ? -23.481 -1.691 9.549 1.00 93.75 97 ILE A O 1
ATOM 770 N N . ALA A 1 98 ? -21.338 -1.010 9.493 1.00 92.06 98 ALA A N 1
ATOM 771 C CA . ALA A 1 98 ? -21.299 -0.512 10.865 1.00 92.06 98 ALA A CA 1
ATOM 772 C C . ALA A 1 98 ? -22.374 0.555 11.131 1.00 92.06 98 ALA A C 1
ATOM 774 O O . ALA A 1 98 ? -22.993 0.543 12.193 1.00 92.06 98 ALA A O 1
ATOM 775 N N . ALA A 1 99 ? -22.644 1.437 10.163 1.00 91.50 99 ALA A N 1
ATOM 776 C CA . ALA A 1 99 ? -23.696 2.446 10.275 1.00 91.50 99 ALA A CA 1
ATOM 777 C C . ALA A 1 99 ? -25.114 1.846 10.293 1.00 91.50 99 ALA A C 1
ATOM 779 O O . ALA A 1 99 ? -26.010 2.407 10.921 1.00 91.50 99 ALA A O 1
ATOM 780 N N . HIS A 1 100 ? -25.327 0.704 9.632 1.00 93.12 100 HIS A N 1
ATOM 781 C CA . HIS A 1 100 ? -26.623 0.018 9.618 1.00 93.12 100 HIS A CA 1
ATOM 782 C C . HIS A 1 100 ? -26.880 -0.821 10.880 1.00 93.12 100 HIS A C 1
ATOM 784 O O . HIS A 1 100 ? -28.024 -1.223 11.119 1.00 93.12 100 HIS A O 1
ATOM 790 N N . VAL A 1 101 ? -25.859 -1.078 11.708 1.00 91.56 101 VAL A N 1
ATOM 791 C CA . VAL A 1 101 ? -26.024 -1.806 12.972 1.00 91.56 101 VAL A CA 1
ATOM 792 C C . VAL A 1 101 ? -26.888 -0.986 13.933 1.00 91.56 101 VAL A C 1
ATOM 794 O O . VAL A 1 101 ? -26.508 0.082 14.411 1.00 91.56 101 VAL A O 1
ATOM 797 N N . LYS A 1 102 ? -28.074 -1.511 14.256 1.00 89.88 102 LYS A N 1
ATOM 798 C CA . LYS A 1 102 ? -28.995 -0.896 15.217 1.00 89.88 102 LYS A CA 1
ATOM 799 C C . LYS A 1 102 ? -28.649 -1.340 16.635 1.00 89.88 102 LYS A C 1
ATOM 801 O O . LYS A 1 102 ? -28.891 -2.485 17.010 1.00 89.88 102 LYS A O 1
ATOM 806 N N . PHE A 1 103 ? -28.136 -0.421 17.446 1.00 85.75 103 PHE A N 1
ATOM 807 C CA . PHE A 1 103 ? -27.988 -0.643 18.884 1.00 85.75 103 PHE A CA 1
ATOM 808 C C . PHE A 1 103 ? -29.309 -0.406 19.627 1.00 85.75 103 PHE A C 1
ATOM 810 O O . PHE A 1 103 ? -30.203 0.295 19.151 1.00 85.75 103 PHE A O 1
ATOM 817 N N . SER A 1 104 ? -29.421 -0.968 20.834 1.00 90.31 104 SER A N 1
ATOM 818 C CA . SER A 1 104 ? -30.526 -0.653 21.745 1.00 90.31 104 SER A CA 1
ATOM 819 C C . SER A 1 104 ? -30.598 0.856 21.996 1.00 90.31 104 SER A C 1
ATOM 821 O O . SER A 1 104 ? -29.578 1.500 22.234 1.00 90.31 104 SER A O 1
ATOM 823 N N . SER A 1 105 ? -31.804 1.423 22.023 1.00 88.38 105 SER A N 1
ATOM 824 C CA . SER A 1 105 ? -32.025 2.864 22.232 1.00 88.38 105 SER A CA 1
ATOM 825 C C . SER A 1 105 ? -31.456 3.397 23.555 1.00 88.38 105 SER A C 1
ATOM 827 O O . SER A 1 105 ? -31.202 4.594 23.694 1.00 88.38 105 SER A O 1
ATOM 829 N N . ARG A 1 106 ? -31.232 2.516 24.539 1.00 91.88 106 ARG A N 1
ATOM 830 C CA . ARG A 1 106 ? -30.627 2.857 25.835 1.00 91.88 106 ARG A CA 1
ATOM 831 C C . ARG A 1 106 ? -29.107 2.694 25.866 1.00 91.88 106 ARG A C 1
ATOM 833 O O . ARG A 1 106 ? -28.502 3.055 26.868 1.00 91.88 106 ARG A O 1
ATOM 840 N N . PHE A 1 107 ? -28.483 2.178 24.806 1.00 91.19 107 PHE A N 1
ATOM 841 C CA . PHE A 1 107 ? -27.049 1.880 24.768 1.00 91.19 107 PHE A CA 1
ATOM 842 C C . PHE A 1 107 ? -26.190 3.107 25.097 1.00 91.19 107 PHE A C 1
ATOM 844 O O . PHE A 1 107 ? -25.369 3.050 26.010 1.00 91.19 107 PHE A O 1
ATOM 851 N N . GLU A 1 108 ? -26.435 4.236 24.428 1.00 90.69 108 GLU A N 1
ATOM 852 C CA . GLU A 1 108 ? -25.662 5.464 24.653 1.00 90.69 108 GLU A CA 1
ATOM 853 C C . GLU A 1 108 ? -25.885 6.062 26.044 1.00 90.69 108 GLU A C 1
ATOM 855 O O . GLU A 1 108 ? -24.931 6.516 26.676 1.00 90.69 108 GLU A O 1
ATOM 860 N N . LYS A 1 109 ? -27.124 6.024 26.555 1.00 92.50 109 LYS A N 1
ATOM 861 C CA . LYS A 1 109 ? -27.430 6.465 27.927 1.00 92.50 109 LYS A CA 1
ATOM 862 C C . LYS A 1 109 ? -26.672 5.604 28.938 1.00 92.50 109 LYS A C 1
ATOM 864 O O . LYS A 1 109 ? -25.841 6.121 29.674 1.00 92.50 109 LYS A O 1
ATOM 869 N N . ASN A 1 110 ? -26.820 4.283 28.849 1.00 93.62 110 ASN A N 1
ATOM 870 C CA . ASN A 1 110 ? -26.140 3.330 29.726 1.00 93.62 110 ASN A CA 1
ATOM 871 C C . ASN A 1 110 ? -24.608 3.461 29.660 1.00 93.62 110 ASN A C 1
ATOM 873 O O . ASN A 1 110 ? -23.929 3.322 30.675 1.00 93.62 110 ASN A O 1
ATOM 877 N N . ARG A 1 111 ? -24.041 3.719 28.474 1.00 94.00 111 ARG A N 1
ATOM 878 C CA . ARG A 1 111 ? -22.599 3.936 28.287 1.00 94.00 111 ARG A CA 1
ATOM 879 C C . ARG A 1 111 ? -22.122 5.208 28.990 1.00 94.00 111 ARG A C 1
ATOM 881 O O . ARG A 1 111 ? -21.075 5.176 29.637 1.00 94.00 111 ARG A O 1
ATOM 888 N N . LYS A 1 112 ? -22.866 6.311 28.858 1.00 94.06 112 LYS A N 1
ATOM 889 C CA . LYS A 1 112 ? -22.561 7.584 29.527 1.00 94.06 112 LYS A CA 1
ATOM 890 C C . LYS A 1 112 ? -22.686 7.455 31.040 1.00 94.06 112 LYS A C 1
ATOM 892 O O . LYS A 1 112 ? -21.747 7.827 31.735 1.00 94.06 112 LYS A O 1
ATOM 897 N N . ASP A 1 113 ? -23.769 6.851 31.520 1.00 95.25 113 ASP A N 1
ATOM 898 C CA . ASP A 1 113 ? -24.023 6.665 32.949 1.00 95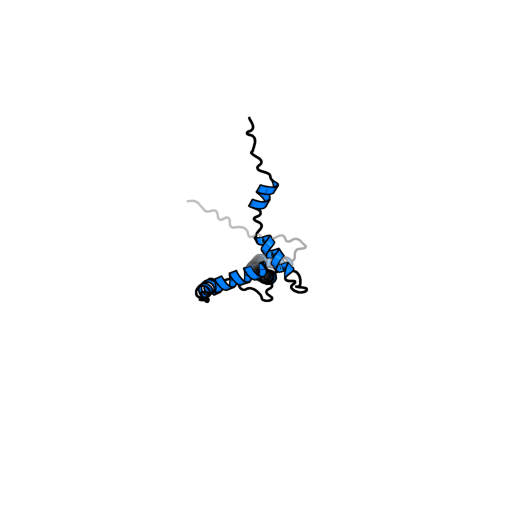.25 113 ASP A CA 1
ATOM 899 C C . ASP A 1 113 ? -22.924 5.807 33.593 1.00 95.25 113 ASP A C 1
ATOM 901 O O . ASP A 1 113 ? -22.330 6.218 34.585 1.00 95.25 113 ASP A O 1
ATOM 905 N N . LYS A 1 114 ? -22.538 4.680 32.970 1.00 94.50 114 LYS A N 1
ATOM 906 C CA . LYS A 1 114 ? -21.422 3.842 33.453 1.00 94.50 114 LYS A CA 1
ATOM 907 C C . LYS A 1 114 ? -20.0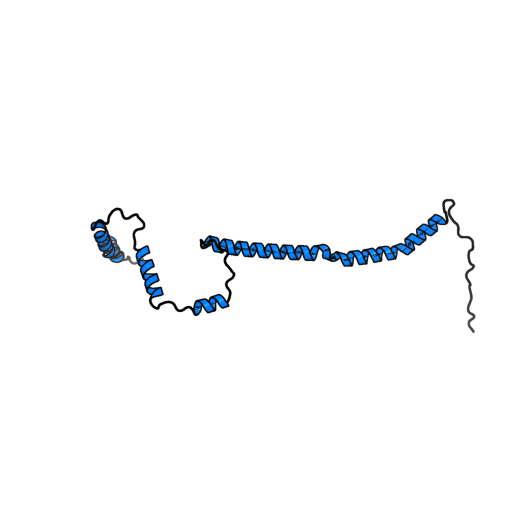96 4.600 33.515 1.00 94.50 114 LYS A C 1
ATOM 909 O O . LYS A 1 114 ? -19.363 4.462 34.490 1.00 94.50 114 LYS A O 1
ATOM 914 N N . ARG A 1 115 ? -19.771 5.399 32.491 1.00 95.19 115 ARG A N 1
ATOM 915 C CA . ARG A 1 115 ? -18.550 6.223 32.496 1.00 95.19 115 ARG A CA 1
ATOM 916 C C . ARG A 1 115 ? -18.597 7.294 33.583 1.00 95.19 115 ARG A C 1
ATOM 918 O O . ARG A 1 115 ? -17.592 7.500 34.250 1.00 95.19 115 ARG A O 1
ATOM 925 N N . ALA A 1 116 ? -19.745 7.941 33.778 1.00 94.56 116 ALA A N 1
ATOM 926 C CA . ALA A 1 116 ? -19.933 8.917 34.844 1.00 94.56 116 ALA A CA 1
ATOM 927 C C . ALA A 1 116 ? -19.750 8.274 36.227 1.00 94.56 116 ALA A C 1
ATOM 929 O O . ALA A 1 116 ? -19.040 8.835 37.054 1.00 94.56 116 ALA A O 1
ATOM 930 N N . SER A 1 117 ? -20.301 7.075 36.453 1.00 91.12 117 SER A N 1
ATOM 931 C CA . SER A 1 117 ? -20.109 6.329 37.702 1.00 91.12 117 SER A CA 1
ATOM 932 C C . SER A 1 117 ? -18.649 5.951 37.947 1.00 91.12 117 SER A C 1
ATOM 934 O O . SER A 1 117 ? -18.173 6.137 39.057 1.00 91.12 117 SER A O 1
ATOM 936 N N . ILE A 1 118 ? -17.926 5.465 36.930 1.00 90.12 118 ILE A N 1
ATOM 937 C CA . ILE A 1 118 ? -16.496 5.125 37.057 1.00 90.12 118 ILE A CA 1
ATOM 938 C C . ILE A 1 118 ? -15.665 6.374 37.361 1.00 90.12 118 ILE A C 1
ATOM 940 O O . ILE A 1 118 ? -14.816 6.342 38.241 1.00 90.12 118 ILE A O 1
ATOM 944 N N . ASN A 1 119 ? -15.928 7.482 36.666 1.00 90.06 119 ASN A N 1
ATOM 945 C CA . ASN A 1 119 ? -15.204 8.736 36.879 1.00 90.06 119 ASN A CA 1
ATOM 946 C C . ASN A 1 119 ? -15.499 9.367 38.247 1.00 90.06 119 ASN A C 1
ATOM 948 O O . ASN A 1 119 ? -14.656 10.078 38.782 1.00 90.06 119 ASN A O 1
ATOM 952 N N . ALA A 1 120 ? -16.702 9.148 38.782 1.00 87.06 120 ALA A N 1
ATOM 953 C CA . ALA A 1 120 ? -17.085 9.595 40.116 1.00 87.06 120 ALA A CA 1
ATOM 954 C C . ALA A 1 120 ? -16.604 8.646 41.228 1.00 87.06 120 ALA A C 1
ATOM 956 O O . ALA A 1 120 ? -16.591 9.044 42.390 1.00 87.06 120 ALA A O 1
ATOM 957 N N . ALA A 1 121 ? -16.246 7.402 40.900 1.00 84.62 121 ALA A N 1
ATOM 958 C CA . ALA A 1 121 ? -15.755 6.433 41.870 1.00 84.62 121 ALA A CA 1
ATOM 959 C C . ALA A 1 121 ? -14.317 6.758 42.310 1.00 84.62 121 ALA A C 1
ATOM 961 O O . ALA A 1 121 ? -13.516 7.310 41.554 1.00 84.62 121 ALA A O 1
ATOM 962 N N . SER A 1 122 ? -13.986 6.391 43.550 1.00 83.00 122 SER A N 1
ATOM 963 C CA . SER A 1 122 ? -12.631 6.536 44.088 1.00 83.00 122 SER A CA 1
ATOM 964 C C . SER A 1 122 ? -11.666 5.569 43.397 1.00 83.00 122 SER A C 1
ATOM 966 O O . SER A 1 122 ? -11.975 4.395 43.211 1.00 83.00 122 SER A O 1
ATOM 968 N N . ILE A 1 123 ? -10.474 6.057 43.048 1.00 82.06 123 ILE A N 1
ATOM 969 C CA . ILE A 1 123 ? -9.392 5.264 42.429 1.00 82.06 123 ILE A CA 1
ATOM 970 C C . ILE A 1 123 ? -8.608 4.472 43.495 1.00 82.06 123 ILE A C 1
ATOM 972 O O . ILE A 1 123 ? -7.842 3.563 43.177 1.00 82.06 123 ILE A O 1
ATOM 976 N N . PHE A 1 124 ? -8.795 4.801 44.776 1.00 82.12 124 PHE A N 1
ATOM 977 C CA . PHE A 1 124 ? -8.135 4.113 45.880 1.00 82.12 124 PHE A CA 1
ATOM 978 C C . PHE A 1 124 ? -8.927 2.879 46.314 1.00 82.12 124 PHE A C 1
ATOM 980 O O . PHE A 1 124 ? -10.159 2.933 46.329 1.00 82.12 124 PHE A O 1
ATOM 987 N N . PRO A 1 125 ? -8.240 1.787 46.706 1.00 71.06 125 PRO A N 1
ATOM 988 C CA . PRO A 1 125 ? -8.905 0.596 47.207 1.00 71.06 125 PRO A CA 1
ATOM 989 C C . PRO A 1 125 ? -9.785 0.979 48.396 1.00 71.06 125 PRO A C 1
ATOM 991 O O . PRO A 1 125 ? -9.315 1.600 49.350 1.00 71.06 125 PRO A O 1
ATOM 994 N N . GLU A 1 126 ? -11.067 0.632 48.314 1.00 63.91 126 GLU A N 1
ATOM 995 C CA . GLU A 1 126 ? -12.048 0.862 49.371 1.00 63.91 126 GLU A CA 1
ATOM 996 C C . GLU A 1 126 ? -11.691 0.014 50.593 1.00 63.91 126 GLU A C 1
ATOM 998 O O . GLU A 1 126 ? -12.199 -1.086 50.806 1.00 63.91 126 GLU A O 1
ATOM 1003 N N . SER A 1 127 ? -10.805 0.532 51.438 1.00 55.84 127 SER A N 1
ATOM 1004 C CA . SER A 1 127 ? -10.673 0.069 52.809 1.00 55.84 127 SER A CA 1
ATOM 1005 C C . SER A 1 127 ? -11.884 0.574 53.592 1.00 55.84 127 SER A C 1
ATOM 1007 O O . SER A 1 127 ? -11.869 1.633 54.207 1.00 55.84 127 SER A O 1
ATOM 1009 N N . PHE A 1 128 ? -12.951 -0.224 53.535 1.00 56.00 128 PHE A N 1
ATOM 1010 C CA . PHE A 1 128 ? -14.149 -0.152 54.370 1.00 56.00 128 PHE A CA 1
ATOM 1011 C C . PHE A 1 128 ? -14.892 1.194 54.331 1.00 56.00 128 PHE A C 1
ATOM 1013 O O . PHE A 1 128 ? -14.509 2.188 54.946 1.00 56.00 128 PHE A O 1
ATOM 1020 N N . PHE A 1 129 ? -16.043 1.187 53.657 1.00 55.72 129 PHE A N 1
ATOM 1021 C CA . PHE A 1 129 ? -17.018 2.274 53.626 1.00 55.72 129 PHE A CA 1
ATOM 1022 C C . PHE A 1 129 ? -17.377 2.786 55.026 1.00 55.72 129 PHE A C 1
ATOM 1024 O O . PHE A 1 129 ? -18.295 2.305 55.692 1.00 55.72 129 PHE A O 1
ATOM 1031 N N . ASN A 1 130 ? -16.688 3.831 55.466 1.00 61.62 130 ASN A N 1
ATOM 1032 C CA . ASN A 1 130 ? -17.100 4.599 56.621 1.00 61.62 130 ASN A CA 1
ATOM 1033 C C . ASN A 1 130 ? -18.173 5.583 56.151 1.00 61.62 130 ASN A C 1
ATOM 1035 O O . ASN A 1 130 ? -17.900 6.433 55.308 1.00 61.62 130 ASN A O 1
ATOM 1039 N N . LYS A 1 131 ? -19.386 5.510 56.719 1.00 63.9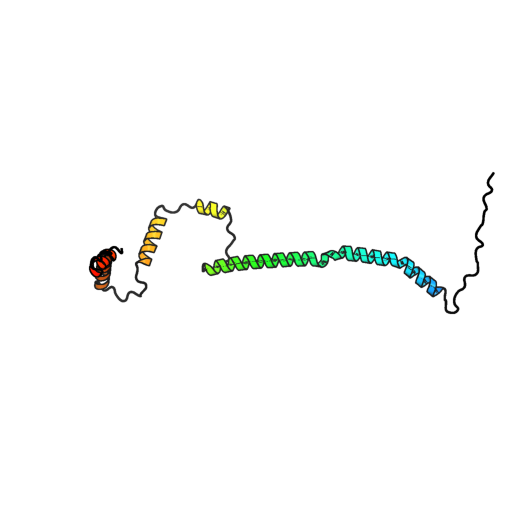4 131 LYS A N 1
ATOM 1040 C CA . LYS A 1 131 ? -20.525 6.422 56.444 1.00 63.94 131 LYS A CA 1
ATOM 1041 C C . LYS A 1 131 ? -20.133 7.914 56.459 1.00 63.94 131 LYS A C 1
ATOM 1043 O O . LYS A 1 131 ? -20.723 8.724 55.754 1.00 63.94 131 LYS A O 1
ATOM 1048 N N . LYS A 1 132 ? -19.070 8.245 57.201 1.00 64.50 132 LYS A N 1
ATOM 1049 C CA . LYS A 1 132 ? -18.424 9.563 57.269 1.00 64.50 132 LYS A CA 1
ATOM 1050 C C . LYS A 1 132 ? -17.887 10.063 55.917 1.00 64.50 132 LYS A C 1
ATOM 1052 O O . LYS A 1 132 ? -17.917 11.262 55.674 1.00 64.50 132 LYS A O 1
ATOM 1057 N N . HIS A 1 133 ? -17.404 9.180 55.039 1.00 65.69 133 HIS A N 1
ATOM 1058 C CA . HIS A 1 133 ? -16.879 9.559 53.721 1.00 65.69 133 HIS A CA 1
ATOM 1059 C C . HIS A 1 133 ? -17.999 10.027 52.785 1.00 65.69 133 HIS A C 1
ATOM 1061 O O . HIS A 1 133 ? -17.883 11.087 52.181 1.00 65.69 133 HIS A O 1
ATOM 1067 N N . LEU A 1 134 ? -19.112 9.284 52.736 1.00 69.62 134 LEU A N 1
ATOM 1068 C CA . LEU A 1 134 ? -20.301 9.659 51.961 1.00 69.62 134 LEU A CA 1
ATOM 1069 C C . LEU A 1 134 ? -20.870 11.010 52.427 1.00 69.62 134 LEU A C 1
ATOM 1071 O O . LEU A 1 134 ? -21.194 11.873 51.620 1.00 69.62 134 LEU A O 1
ATOM 1075 N N . GLU A 1 135 ? -20.910 11.228 53.743 1.00 74.00 135 GLU A N 1
ATOM 1076 C CA . GLU A 1 135 ? -21.359 12.491 54.331 1.00 74.00 135 GLU A CA 1
ATOM 1077 C C . GLU A 1 135 ? -20.422 13.666 53.988 1.00 74.00 135 GLU A C 1
ATOM 1079 O O . GLU A 1 135 ? -20.881 14.781 53.734 1.00 74.00 135 GLU A O 1
ATOM 1084 N N . LEU A 1 136 ? -19.104 13.437 53.958 1.00 69.94 136 LEU A N 1
ATOM 1085 C CA . LEU A 1 136 ? -18.126 14.446 53.545 1.00 69.94 136 LEU A CA 1
ATOM 1086 C C . LEU A 1 136 ? -18.207 14.751 52.046 1.00 69.94 136 LEU A C 1
ATOM 1088 O O . LEU A 1 136 ? -18.086 15.913 51.671 1.00 69.94 136 LEU A O 1
ATOM 1092 N N . GLU A 1 137 ? -18.433 13.748 51.202 1.00 67.81 137 GLU A N 1
ATOM 1093 C CA . GLU A 1 137 ? -18.695 13.907 49.766 1.00 67.81 137 GLU A CA 1
ATOM 1094 C C . GLU A 1 137 ? -19.939 14.769 49.518 1.00 67.81 137 GLU A C 1
ATOM 1096 O O . GLU A 1 137 ? -19.875 15.748 48.775 1.00 67.81 137 GLU A O 1
ATOM 1101 N N . ASP A 1 138 ? -21.049 14.486 50.203 1.00 70.38 138 ASP A N 1
ATOM 1102 C CA . ASP A 1 138 ? -22.278 15.276 50.088 1.00 70.38 138 ASP A CA 1
ATOM 1103 C C . ASP A 1 138 ? -22.106 16.704 50.624 1.00 70.38 138 ASP A C 1
ATOM 1105 O O . ASP A 1 138 ? -22.626 17.659 50.040 1.00 70.38 138 ASP A O 1
ATOM 1109 N N . LYS A 1 139 ? -21.334 16.892 51.704 1.00 70.44 139 LYS A N 1
ATOM 1110 C CA . LYS A 1 139 ? -20.959 18.228 52.201 1.00 70.44 139 LYS A CA 1
ATOM 1111 C C . LYS A 1 139 ? -20.077 18.976 51.199 1.00 70.44 139 LYS A C 1
ATOM 1113 O O . LYS A 1 139 ? -20.300 20.163 50.988 1.00 70.44 139 LYS A O 1
ATOM 1118 N N . ARG A 1 140 ? -19.131 18.299 50.537 1.00 70.31 140 ARG A N 1
ATOM 1119 C CA . ARG A 1 140 ? -18.275 18.880 49.484 1.00 70.31 140 ARG A CA 1
ATOM 1120 C C . ARG A 1 140 ? -19.089 19.283 48.252 1.00 70.31 140 ARG A C 1
ATOM 1122 O O . ARG A 1 140 ? -18.866 20.365 47.724 1.00 70.31 140 ARG A O 1
ATOM 1129 N N . ARG A 1 141 ? -20.082 18.480 47.848 1.00 67.94 141 ARG A N 1
ATOM 1130 C CA . ARG A 1 141 ? -21.009 18.797 46.740 1.00 67.94 141 ARG A CA 1
ATOM 1131 C C . ARG A 1 141 ? -21.889 20.018 47.025 1.00 67.94 141 ARG A C 1
ATOM 1133 O O . ARG A 1 141 ? -22.254 20.731 46.097 1.00 67.94 141 ARG A O 1
ATOM 1140 N N . LYS A 1 142 ? -22.218 20.278 48.296 1.00 67.75 142 LYS A N 1
ATOM 1141 C CA . LYS A 1 142 ? -23.011 21.448 48.724 1.00 67.75 142 LYS A CA 1
ATOM 1142 C C . LYS A 1 142 ? -22.224 22.762 48.729 1.00 67.75 142 LYS A C 1
ATOM 1144 O O . LYS A 1 142 ? -22.837 23.825 48.805 1.00 67.75 142 LYS A O 1
ATOM 1149 N N . ILE A 1 143 ? -20.895 22.720 48.641 1.00 64.69 143 ILE A N 1
ATOM 1150 C CA . ILE A 1 143 ? -20.069 23.928 48.620 1.00 64.69 143 ILE A CA 1
ATOM 1151 C C . ILE A 1 143 ? -19.911 24.378 47.166 1.00 64.69 143 ILE A C 1
ATOM 1153 O O . ILE A 1 143 ? -19.097 23.859 46.407 1.00 64.69 143 ILE A O 1
ATOM 1157 N N . SER A 1 144 ? -20.702 25.376 46.775 1.00 69.06 144 SER A N 1
ATOM 1158 C CA . SER A 1 144 ? -20.472 26.123 45.539 1.00 69.06 144 SER A CA 1
ATOM 1159 C C . SER A 1 144 ? -19.129 26.851 45.641 1.00 69.06 144 SER A C 1
ATOM 1161 O O . SER A 1 144 ? -18.962 27.737 46.481 1.00 69.06 144 SER A O 1
ATOM 1163 N N . VAL A 1 145 ? -18.176 26.490 44.775 1.00 66.12 145 VAL A N 1
ATOM 1164 C CA . VAL A 1 145 ? -16.854 27.139 44.685 1.00 66.12 145 VAL A CA 1
ATOM 1165 C C . VAL A 1 145 ? -17.003 28.648 44.482 1.00 66.12 145 VAL A C 1
ATOM 1167 O O . VAL A 1 145 ? -16.285 29.418 45.108 1.00 66.12 145 VAL A O 1
ATOM 1170 N N . ALA A 1 146 ? -17.990 29.077 43.689 1.00 62.62 146 ALA A N 1
ATOM 1171 C CA . ALA A 1 146 ? -18.286 30.489 43.461 1.00 62.62 146 ALA A CA 1
ATOM 1172 C C . ALA A 1 146 ? -18.817 31.197 44.724 1.00 62.62 146 ALA A C 1
ATOM 1174 O O . ALA A 1 146 ? -18.409 32.317 45.015 1.00 62.62 146 ALA A O 1
ATOM 1175 N N . ALA A 1 147 ? -19.686 30.550 45.508 1.00 69.19 147 ALA A N 1
ATOM 1176 C CA . ALA A 1 147 ? -20.212 31.119 46.752 1.00 69.19 147 ALA A CA 1
ATOM 1177 C C . ALA A 1 147 ? -19.143 31.198 47.856 1.00 69.19 147 ALA A C 1
ATOM 1179 O O . ALA A 1 147 ? -19.066 32.198 48.565 1.00 69.19 147 ALA A O 1
ATOM 1180 N N . ALA A 1 148 ? -18.293 30.174 47.973 1.00 69.56 148 ALA A N 1
ATOM 1181 C CA . ALA A 1 148 ? -17.182 30.161 48.921 1.00 69.56 148 ALA A CA 1
ATOM 1182 C C . ALA A 1 148 ? -16.092 31.177 48.542 1.00 69.56 148 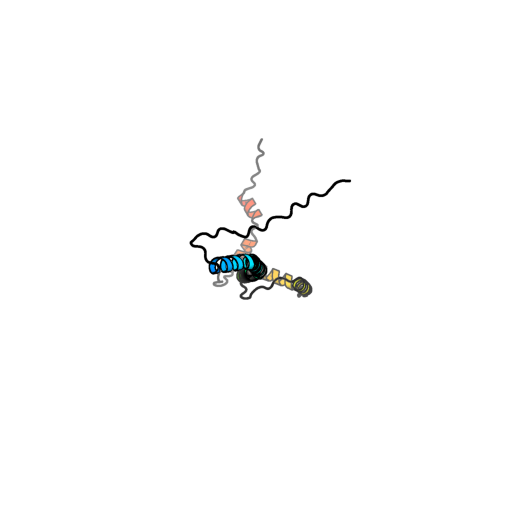ALA A C 1
ATOM 1184 O O . ALA A 1 148 ? -15.604 31.893 49.412 1.00 69.56 148 ALA A O 1
ATOM 1185 N N . TYR A 1 149 ? -15.765 31.290 47.247 1.00 67.88 149 TYR A N 1
ATOM 1186 C CA . TYR A 1 149 ? -14.884 32.334 46.721 1.00 67.88 149 TYR A CA 1
ATOM 1187 C C . TYR A 1 149 ? -15.408 33.725 47.085 1.00 67.88 149 TYR A C 1
ATOM 1189 O O . TYR A 1 149 ? -14.677 34.478 47.711 1.00 67.88 149 TYR A O 1
ATOM 1197 N N . ASN A 1 150 ? -16.683 34.024 46.811 1.00 67.81 150 ASN A N 1
ATOM 1198 C CA . ASN A 1 150 ? -17.279 35.334 47.099 1.00 67.81 150 ASN A CA 1
ATOM 1199 C C . ASN A 1 150 ? -17.275 35.700 48.597 1.00 67.81 150 ASN A C 1
ATOM 1201 O O . ASN A 1 150 ? -17.173 36.879 48.937 1.00 67.81 150 ASN A O 1
ATOM 1205 N N . LEU A 1 151 ? -17.386 34.709 49.489 1.00 69.50 151 LEU A N 1
ATOM 1206 C CA . LEU A 1 151 ? -17.293 34.903 50.941 1.00 69.50 151 LEU A CA 1
ATOM 1207 C C . LEU A 1 151 ? -15.854 35.164 51.404 1.00 69.50 151 LEU A C 1
ATOM 1209 O O . LEU A 1 151 ? -15.637 35.990 52.286 1.00 69.50 151 LEU A O 1
ATOM 1213 N N . LEU A 1 152 ? -14.876 34.474 50.811 1.00 71.12 152 LEU A N 1
ATOM 1214 C CA . LEU A 1 152 ? -13.456 34.614 51.146 1.00 71.12 152 LEU A CA 1
ATOM 1215 C C . LEU A 1 152 ? -12.828 35.869 50.528 1.00 71.12 152 LEU A C 1
ATOM 1217 O O . LEU A 1 152 ? -11.969 36.491 51.143 1.00 71.12 152 LEU A O 1
ATOM 1221 N N . SER A 1 153 ? -13.256 36.253 49.324 1.00 66.25 153 SER A N 1
ATOM 1222 C CA . SER A 1 153 ? -12.727 37.400 48.582 1.00 66.25 153 SER A CA 1
ATOM 1223 C C . SER A 1 153 ? -13.411 38.722 48.929 1.00 66.25 153 SER A C 1
ATOM 1225 O O . SER A 1 153 ? -13.149 39.711 48.246 1.00 66.25 153 SER A O 1
ATOM 1227 N N . GLY A 1 154 ? -14.298 38.728 49.938 1.00 63.25 154 GLY A N 1
ATOM 1228 C CA . GLY A 1 154 ? -14.899 39.915 50.547 1.00 63.25 154 GLY A CA 1
ATOM 1229 C C . GLY A 1 154 ? -15.144 41.055 49.564 1.00 63.25 154 GLY A C 1
ATOM 1230 O O . GLY A 1 154 ? -14.455 42.060 49.645 1.00 63.25 154 GLY A O 1
ATOM 1231 N N . GLY A 1 155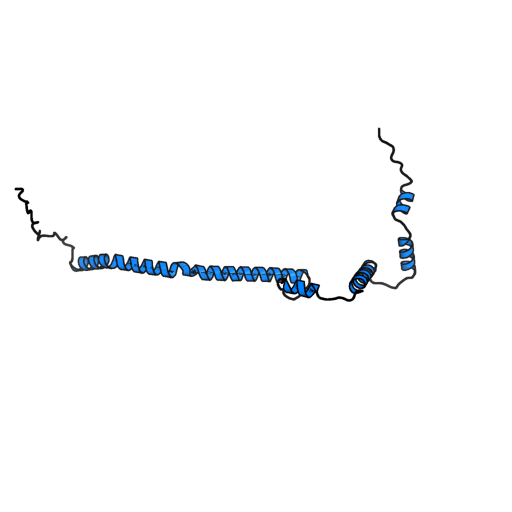 ? -16.071 40.879 48.614 1.00 61.84 155 GLY A N 1
ATOM 1232 C CA . GLY A 1 155 ? -16.584 41.937 47.731 1.00 61.84 155 GLY A CA 1
ATOM 1233 C C . GLY A 1 155 ? -15.589 43.039 47.335 1.00 61.84 155 GLY A C 1
ATOM 1234 O O . GLY A 1 155 ? -15.876 44.215 47.557 1.00 61.84 155 GLY A O 1
ATOM 1235 N N . LEU A 1 156 ? -14.433 42.684 46.763 1.00 55.06 156 LEU A N 1
ATOM 1236 C CA . LEU A 1 156 ? -13.494 43.653 46.194 1.00 55.06 156 LEU A CA 1
ATOM 1237 C C . LEU A 1 156 ? -14.166 44.378 45.020 1.00 55.06 156 LEU A C 1
ATOM 1239 O O . LEU A 1 156 ? -14.201 43.883 43.893 1.00 55.06 156 LEU A O 1
ATOM 1243 N N . LYS A 1 157 ? -14.726 45.562 45.291 1.00 62.75 157 LYS A N 1
ATOM 1244 C CA . LYS A 1 157 ? -15.110 46.507 44.241 1.00 62.75 157 LYS A CA 1
ATOM 1245 C C . LYS A 1 157 ? -13.831 46.913 43.501 1.00 62.75 157 LYS A C 1
ATOM 1247 O O . LYS A 1 157 ? -12.915 47.407 44.160 1.00 62.75 157 LYS A O 1
ATOM 1252 N N . PRO A 1 158 ? -13.740 46.747 42.172 1.00 60.69 158 PRO A N 1
ATOM 1253 C CA . PRO A 1 158 ? -12.632 47.315 41.423 1.00 60.69 158 PRO A CA 1
ATOM 1254 C C . PRO A 1 158 ? -12.731 48.840 41.535 1.00 60.69 158 PRO A C 1
ATOM 1256 O O . PRO A 1 158 ? -13.689 49.444 41.052 1.00 60.69 158 PRO A O 1
ATOM 1259 N N . SER A 1 159 ? -11.779 49.466 42.227 1.00 55.66 159 SER A N 1
ATOM 1260 C CA . SER A 1 159 ? -11.615 50.916 42.180 1.00 55.66 159 SER A CA 1
ATOM 1261 C C . SER A 1 159 ? -11.298 51.300 40.738 1.00 55.66 159 SER A C 1
ATOM 1263 O O . SER A 1 159 ? -10.349 50.773 40.154 1.00 55.66 159 SER A O 1
ATOM 1265 N N . SER A 1 160 ? -12.119 52.173 40.154 1.00 59.03 160 SER A N 1
ATOM 1266 C CA . SER A 1 160 ? -11.877 52.740 38.832 1.00 59.03 160 SER A CA 1
ATOM 1267 C C . SER A 1 160 ? -10.527 53.448 38.833 1.00 59.03 160 SER A C 1
ATOM 1269 O O . SER A 1 160 ? -10.313 54.362 39.633 1.00 59.03 160 SER A O 1
ATOM 1271 N N . TRP A 1 161 ? -9.633 53.032 37.948 1.00 54.06 161 TRP A N 1
ATOM 1272 C CA . TRP A 1 161 ? -8.404 53.763 37.689 1.00 54.06 161 TRP A CA 1
ATOM 1273 C C . TRP A 1 161 ? -8.726 54.890 36.704 1.00 54.06 161 TRP A C 1
ATOM 1275 O O . TRP A 1 161 ? -9.219 54.631 35.604 1.00 54.06 161 TRP A O 1
ATOM 1285 N N . LEU A 1 162 ? -8.531 56.121 37.185 1.00 38.34 162 LEU A N 1
ATOM 1286 C CA . LEU A 1 162 ? -8.193 57.297 36.383 1.00 38.34 162 LEU A CA 1
ATOM 1287 C C . LEU A 1 162 ? -6.858 57.071 35.665 1.00 38.34 162 LEU A C 1
ATOM 1289 O O . LEU A 1 162 ? -5.999 56.372 36.255 1.00 38.34 162 LEU A O 1
#

Radius of gyration: 49.14 Å; chains: 1; bounding box: 92×73×139 Å

Secondary structure (DSSP, 8-state):
-PPP---PPP----PPPPTT--HHHHHHHHHHHHHHHHHHHHHHHHHHHHTTTTHHHHHHHHHHHHHHHHHHHHHHHHHHTT-SSPPPP--HHHHHHHHH----TTHHHHHHHHHHHHHHS-SS------HHHHHHHHHHHT--HHHHHHHHTTT---PPP-

Sequence (162 aa):
MSQQSSLAAARADNFYYPPEWTPKQEEDLQKKKEAEPVLVQLQRVSDARHSDDCALHKALQAQLRSQKKRVAEEEFASSKMGLGIRLLPTTKEDACIAAHVKFSSRFEKNRKDKRASINAASIFPESFFNKKHLELEDKRRKISVAAAYNLLSGGLKPSSWL

pLDDT: mean 80.26, std 14.55, range [37.97, 98.0]

Organism: Hevea brasiliensis (NCBI:txid3981)

InterPro domains:
  IPR007590 Saf4/Yju2 protein [PTHR12111] (24-161)

Foldseek 3Di:
DDDDDDPDDDPDPDDDDPPPDDPVVVVVVVVCVVCVVVVVVVVVVVCVVCVCVCVVVVVVVVVVVVVVVVQVVQVVVCVVVVHPDGDDDDDPVNVVVVVPDDDDPCVVVVVVVVVVVVVPDDPDPPPDDDVVVVVVVVVVVPDDPVVVCCVVVPPPDPDDDD